Protein AF-A0A7S3RNL2-F1 (afdb_monomer_lite)

pLDDT: mean 78.18, std 12.18, range [40.25, 92.62]

Structure (mmCIF, N/CA/C/O backbone):
data_AF-A0A7S3RNL2-F1
#
_entry.id   AF-A0A7S3RNL2-F1
#
loop_
_at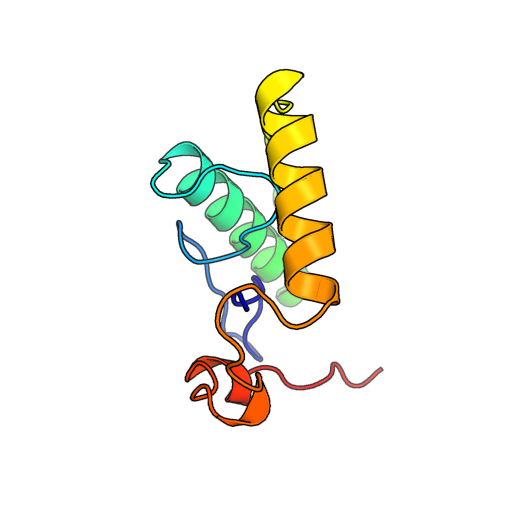om_site.group_PDB
_atom_site.id
_atom_site.type_symbol
_atom_site.label_atom_id
_atom_site.label_alt_id
_atom_site.label_comp_id
_atom_site.label_asym_id
_atom_site.label_entity_id
_atom_site.label_seq_id
_atom_site.pdbx_PDB_ins_code
_atom_site.Cartn_x
_atom_site.Cartn_y
_atom_site.Cartn_z
_atom_site.occupancy
_atom_site.B_iso_or_equiv
_atom_site.auth_seq_id
_atom_site.auth_comp_id
_atom_site.auth_asym_id
_atom_site.auth_atom_id
_atom_site.pdbx_PDB_model_num
ATOM 1 N N . LEU A 1 1 ? -0.859 -9.852 -10.516 1.00 63.25 1 LEU A N 1
ATOM 2 C CA . LEU A 1 1 ? -1.580 -8.726 -9.869 1.00 63.25 1 LEU A CA 1
ATOM 3 C C . LEU A 1 1 ? -0.961 -8.455 -8.497 1.00 63.25 1 LEU A C 1
ATOM 5 O O . LEU A 1 1 ? -0.118 -9.247 -8.089 1.00 63.25 1 LEU A O 1
ATOM 9 N N . SER A 1 2 ? -1.268 -7.340 -7.843 1.00 72.94 2 SER A N 1
ATOM 10 C CA . SER A 1 2 ? -0.882 -7.072 -6.442 1.00 72.94 2 SER A CA 1
ATOM 11 C C . SER A 1 2 ? -2.131 -7.134 -5.578 1.00 72.94 2 SER A C 1
ATOM 13 O O . SER A 1 2 ? -3.195 -6.791 -6.102 1.00 72.94 2 SER A O 1
ATOM 15 N N . PRO A 1 3 ? -2.042 -7.551 -4.307 1.00 80.12 3 PRO A N 1
ATOM 16 C CA . PRO A 1 3 ? -3.205 -7.523 -3.443 1.00 80.12 3 PRO A CA 1
ATOM 17 C C . PRO A 1 3 ? -3.643 -6.077 -3.187 1.00 80.12 3 PRO A C 1
ATOM 19 O O . PRO A 1 3 ? -2.783 -5.188 -3.121 1.00 80.12 3 PRO A O 1
ATOM 22 N N . PRO A 1 4 ? -4.955 -5.831 -3.046 1.00 84.94 4 PRO A N 1
ATOM 23 C CA . PRO A 1 4 ? -5.447 -4.597 -2.460 1.00 84.94 4 PRO A CA 1
ATOM 24 C C . PRO A 1 4 ? -5.114 -4.552 -0.964 1.00 84.94 4 PRO A C 1
ATOM 26 O O . PRO A 1 4 ? -4.723 -5.551 -0.360 1.00 84.94 4 PRO A O 1
ATOM 29 N N . VAL A 1 5 ? -5.326 -3.384 -0.362 1.00 89.12 5 VAL A N 1
ATOM 30 C CA . VAL A 1 5 ? -5.135 -3.157 1.078 1.00 89.12 5 VAL A CA 1
ATOM 31 C C . VAL A 1 5 ? -6.112 -3.979 1.930 1.00 89.12 5 VAL A C 1
ATOM 33 O O . VAL A 1 5 ? -5.739 -4.443 3.001 1.00 89.12 5 VAL A O 1
ATOM 36 N N . VAL A 1 6 ? -7.344 -4.200 1.460 1.00 90.00 6 VAL A N 1
ATOM 37 C CA . VAL A 1 6 ? -8.360 -5.010 2.156 1.00 90.00 6 VAL A CA 1
ATOM 38 C C . VAL A 1 6 ? -8.541 -6.326 1.412 1.00 90.00 6 VAL A C 1
ATOM 40 O O . VAL A 1 6 ? -8.990 -6.334 0.266 1.00 90.00 6 VAL A O 1
ATOM 43 N N . LEU A 1 7 ? -8.185 -7.438 2.055 1.00 87.69 7 LEU A N 1
ATOM 44 C CA . LEU A 1 7 ? -8.279 -8.777 1.466 1.00 87.69 7 LEU A CA 1
ATOM 45 C C . LEU A 1 7 ? -9.592 -9.479 1.805 1.00 87.69 7 LEU A C 1
ATOM 47 O O . LEU A 1 7 ? -9.952 -10.435 1.136 1.00 87.69 7 LEU A O 1
ATOM 51 N N . GLY A 1 8 ? -10.291 -9.034 2.842 1.00 85.31 8 GLY A N 1
ATOM 52 C CA . GLY A 1 8 ? -11.527 -9.632 3.323 1.00 85.31 8 GLY A CA 1
ATOM 53 C C . GLY A 1 8 ? -11.981 -8.949 4.606 1.00 85.31 8 GLY A C 1
ATOM 54 O O . GLY A 1 8 ? -11.317 -8.040 5.099 1.00 85.31 8 GLY A O 1
ATOM 55 N N . GLU A 1 9 ? -13.111 -9.389 5.148 1.00 87.81 9 GLU A N 1
ATOM 56 C CA . GLU A 1 9 ? -13.647 -8.847 6.397 1.00 87.81 9 GLU A CA 1
ATOM 57 C C . GLU A 1 9 ? -12.645 -9.044 7.543 1.00 87.81 9 GLU A C 1
ATOM 59 O O . GLU A 1 9 ? -12.237 -10.167 7.837 1.00 87.81 9 GLU A O 1
ATOM 64 N N . GLY A 1 10 ? -12.196 -7.937 8.139 1.00 89.00 10 GLY A N 1
ATOM 65 C CA . GLY A 1 10 ? -11.192 -7.950 9.204 1.00 89.00 10 GLY A CA 1
ATOM 66 C C . GLY A 1 10 ? -9.770 -8.325 8.761 1.00 89.00 10 GLY A C 1
ATOM 67 O O . GLY A 1 10 ? -8.901 -8.466 9.619 1.00 89.00 10 GLY A O 1
ATOM 68 N N . ILE A 1 11 ? -9.504 -8.480 7.456 1.00 91.44 11 ILE A N 1
ATOM 69 C CA . ILE A 1 11 ? -8.184 -8.855 6.928 1.00 91.44 11 ILE A CA 1
ATOM 70 C C . ILE A 1 11 ? -7.625 -7.725 6.066 1.00 91.44 11 ILE A C 1
ATOM 72 O O . ILE A 1 11 ? -8.074 -7.480 4.943 1.00 91.44 11 ILE A O 1
ATOM 76 N N . TYR A 1 12 ? -6.568 -7.103 6.577 1.00 91.69 12 TYR A N 1
ATOM 77 C CA . TYR A 1 12 ? -5.864 -5.991 5.948 1.00 91.69 12 TYR A CA 1
ATOM 78 C C . TYR A 1 12 ? -4.425 -6.395 5.647 1.00 91.69 12 TYR A C 1
ATOM 80 O O . TYR A 1 12 ? -3.818 -7.172 6.385 1.00 91.69 12 TYR A O 1
ATOM 88 N N . ALA A 1 13 ? -3.872 -5.862 4.567 1.00 91.12 13 ALA A N 1
ATOM 89 C CA . ALA A 1 13 ? -2.511 -6.128 4.146 1.00 91.12 13 ALA A CA 1
ATOM 90 C C . ALA A 1 13 ? -1.750 -4.822 3.912 1.00 91.12 13 ALA A C 1
ATOM 92 O O . ALA A 1 13 ? -2.279 -3.863 3.352 1.00 91.12 13 ALA A O 1
ATOM 93 N N . CYS A 1 14 ? -0.481 -4.812 4.310 1.00 91.94 14 CYS A N 1
ATOM 94 C CA . CYS A 1 14 ? 0.479 -3.752 4.021 1.00 91.94 14 CYS A CA 1
ATOM 95 C C . CYS A 1 14 ? 1.862 -4.348 3.709 1.00 91.94 14 CYS A C 1
ATOM 97 O O . CYS A 1 14 ? 2.076 -5.557 3.825 1.00 91.94 14 CYS A O 1
ATOM 99 N N . GLY A 1 15 ? 2.799 -3.502 3.288 1.00 88.81 15 GLY A N 1
ATOM 100 C CA . GLY A 1 15 ? 4.166 -3.880 2.944 1.00 88.81 15 GLY A CA 1
ATOM 101 C C . GLY A 1 15 ? 4.469 -3.762 1.452 1.00 88.81 15 GLY A C 1
ATOM 102 O O . GLY A 1 15 ? 3.626 -3.405 0.635 1.00 88.81 15 GLY A O 1
ATOM 103 N N . ASP A 1 16 ? 5.708 -4.088 1.089 1.00 84.38 16 ASP A N 1
ATOM 104 C CA . ASP A 1 16 ? 6.268 -3.819 -0.242 1.00 84.38 16 ASP A CA 1
ATOM 105 C C . ASP A 1 16 ? 5.520 -4.506 -1.403 1.00 84.38 16 ASP A C 1
ATOM 107 O O . ASP A 1 16 ? 5.458 -4.000 -2.527 1.00 84.38 16 ASP A O 1
ATOM 111 N N . TRP A 1 17 ? 4.895 -5.648 -1.121 1.00 81.12 17 TRP A N 1
ATOM 112 C CA . TRP A 1 17 ? 4.155 -6.439 -2.106 1.00 81.12 17 TRP A CA 1
ATOM 113 C C . TRP A 1 17 ? 2.690 -6.017 -2.266 1.00 81.12 17 TRP A C 1
ATOM 115 O O . TRP A 1 17 ? 2.024 -6.489 -3.192 1.00 81.12 17 TRP A O 1
ATOM 125 N N . ILE A 1 18 ? 2.201 -5.122 -1.404 1.00 84.75 18 ILE A N 1
ATOM 126 C CA . ILE A 1 18 ? 0.850 -4.560 -1.457 1.00 84.75 18 ILE A CA 1
ATOM 127 C C . ILE A 1 18 ? 0.880 -3.311 -2.327 1.00 84.75 18 ILE A C 1
ATOM 129 O O . ILE A 1 18 ? 1.815 -2.524 -2.227 1.00 84.75 18 ILE A O 1
ATOM 133 N N . ASP A 1 19 ? -0.104 -3.181 -3.220 1.00 70.12 19 ASP A N 1
ATOM 134 C CA . ASP A 1 19 ? -0.221 -2.081 -4.186 1.00 70.12 19 ASP A CA 1
ATOM 135 C C . ASP A 1 19 ? 1.067 -1.808 -5.006 1.00 70.12 19 ASP A C 1
ATOM 137 O O . ASP A 1 19 ? 1.993 -1.119 -4.592 1.00 70.12 19 ASP A O 1
ATOM 141 N N . ARG A 1 20 ? 1.166 -2.347 -6.232 1.00 64.00 20 ARG A N 1
ATOM 142 C CA . ARG A 1 20 ? 2.323 -2.055 -7.121 1.00 64.00 20 ARG A CA 1
ATOM 143 C C . ARG A 1 20 ? 2.173 -0.746 -7.899 1.00 64.00 20 ARG A C 1
ATOM 145 O O . ARG A 1 20 ? 3.003 -0.477 -8.768 1.00 64.00 20 ARG A O 1
ATOM 152 N N . THR A 1 21 ? 1.129 0.033 -7.640 1.00 62.66 21 THR A N 1
ATOM 153 C CA . THR A 1 21 ? 0.926 1.321 -8.294 1.00 62.66 21 THR A CA 1
ATOM 154 C C . THR A 1 21 ? 1.537 2.428 -7.429 1.00 62.66 21 THR A C 1
ATOM 156 O O . THR A 1 21 ? 1.484 2.383 -6.207 1.00 62.66 21 THR A O 1
ATOM 159 N N . GLY A 1 22 ? 2.234 3.380 -8.048 1.00 66.50 22 GLY A N 1
ATOM 160 C CA . GLY A 1 22 ? 2.858 4.500 -7.335 1.00 66.50 22 GLY A CA 1
ATOM 161 C C . GLY A 1 22 ? 4.306 4.248 -6.912 1.00 66.50 22 GLY A C 1
ATOM 162 O O . GLY A 1 22 ? 5.214 4.722 -7.585 1.00 66.50 22 GLY A O 1
ATOM 163 N N . HIS A 1 23 ? 4.545 3.531 -5.812 1.00 73.88 23 HIS A N 1
ATOM 164 C CA . HIS A 1 23 ? 5.876 3.494 -5.184 1.00 73.88 23 HIS A CA 1
ATOM 165 C C . HIS A 1 23 ? 6.775 2.362 -5.705 1.00 73.88 23 HIS A C 1
ATOM 167 O O . HIS A 1 23 ? 6.314 1.267 -6.052 1.00 73.88 23 HIS A O 1
ATOM 173 N N . ALA A 1 24 ? 8.086 2.623 -5.739 1.00 74.25 24 ALA A N 1
ATOM 174 C CA . ALA A 1 24 ? 9.092 1.639 -6.127 1.00 74.25 24 ALA A CA 1
ATOM 175 C C . ALA A 1 24 ? 9.046 0.404 -5.212 1.00 74.25 24 ALA A C 1
ATOM 177 O O . ALA A 1 24 ? 8.834 0.521 -4.007 1.00 74.25 24 ALA A O 1
ATOM 178 N N . SER A 1 25 ? 9.234 -0.782 -5.799 1.00 78.44 25 SER A N 1
ATOM 179 C CA . SER A 1 25 ? 9.406 -2.019 -5.024 1.00 78.44 25 SER A CA 1
ATOM 180 C C . SER A 1 25 ? 10.752 -2.008 -4.305 1.00 78.44 25 SER A C 1
ATOM 182 O O . SER A 1 25 ? 11.686 -1.347 -4.759 1.00 78.44 25 SER A O 1
ATOM 184 N N . TRP A 1 26 ? 10.848 -2.783 -3.232 1.00 79.69 26 TRP A N 1
ATOM 185 C CA . TRP A 1 26 ? 11.979 -2.839 -2.309 1.00 79.69 26 TRP A CA 1
ATOM 186 C C . TRP A 1 26 ? 12.256 -1.509 -1.605 1.00 79.69 26 TRP A C 1
ATOM 188 O O . TRP A 1 26 ? 13.410 -1.163 -1.356 1.00 79.69 26 TRP A O 1
ATOM 198 N N . SER A 1 27 ? 11.200 -0.757 -1.281 1.00 81.62 27 SER A N 1
ATOM 199 C CA . SER A 1 27 ? 11.330 0.551 -0.635 1.00 81.62 27 SER A CA 1
ATOM 200 C C . SER A 1 27 ? 10.728 0.571 0.768 1.00 81.62 27 SER A C 1
ATOM 202 O O . SER A 1 27 ? 9.587 0.160 0.992 1.00 81.62 27 SER A O 1
ATOM 204 N N . THR A 1 28 ? 11.477 1.129 1.723 1.00 85.25 28 THR A N 1
ATOM 205 C CA . THR A 1 28 ? 10.975 1.426 3.074 1.00 85.25 28 THR A CA 1
ATOM 206 C C . THR A 1 28 ? 9.826 2.431 3.032 1.00 85.25 28 THR A C 1
ATOM 208 O O . THR A 1 28 ? 8.854 2.286 3.770 1.00 85.25 28 THR A O 1
ATOM 211 N N . GLU A 1 29 ? 9.886 3.398 2.114 1.00 85.31 29 GLU A N 1
ATOM 212 C CA . GLU A 1 29 ? 8.820 4.370 1.857 1.00 85.31 29 GLU A CA 1
ATOM 213 C C . GLU A 1 29 ? 7.506 3.660 1.524 1.00 85.31 29 GLU A C 1
ATOM 215 O O . GLU A 1 29 ? 6.459 3.965 2.093 1.00 85.31 29 GLU A O 1
ATOM 220 N N . LYS A 1 30 ? 7.572 2.643 0.661 1.00 85.44 30 LYS A N 1
ATOM 221 C CA . LYS A 1 30 ? 6.396 1.883 0.249 1.00 85.44 30 LYS A CA 1
ATOM 222 C C . LYS A 1 30 ? 5.776 1.101 1.407 1.00 85.44 30 LYS A C 1
ATOM 224 O O . LYS A 1 30 ? 4.552 1.072 1.545 1.00 85.44 30 LYS A O 1
ATOM 229 N N . ALA A 1 31 ? 6.599 0.495 2.261 1.00 88.12 31 ALA A N 1
ATOM 230 C CA . ALA A 1 31 ? 6.115 -0.178 3.465 1.00 88.12 31 ALA A CA 1
ATOM 231 C C . ALA A 1 31 ? 5.381 0.797 4.407 1.00 88.12 31 ALA A C 1
ATOM 233 O O . ALA A 1 31 ? 4.323 0.461 4.937 1.00 88.12 31 ALA A O 1
ATOM 234 N N . VAL A 1 32 ? 5.886 2.028 4.557 1.00 88.19 32 VAL A N 1
ATOM 235 C CA . VAL A 1 32 ? 5.238 3.076 5.365 1.00 88.19 32 VAL A CA 1
ATOM 236 C C . VAL A 1 32 ? 3.916 3.530 4.743 1.00 88.19 32 VAL A C 1
ATOM 238 O O . VAL A 1 32 ? 2.906 3.611 5.442 1.00 88.19 32 VAL A O 1
ATOM 241 N N . VAL A 1 33 ? 3.896 3.803 3.436 1.00 87.31 33 VAL A N 1
ATOM 242 C CA . VAL A 1 33 ? 2.690 4.247 2.719 1.00 87.31 33 VAL A CA 1
ATOM 243 C C . VAL A 1 33 ? 1.580 3.203 2.800 1.00 87.31 33 VAL A C 1
ATOM 245 O O . VAL A 1 33 ? 0.458 3.520 3.189 1.00 87.31 33 VAL A O 1
ATOM 248 N N . THR A 1 34 ? 1.895 1.946 2.500 1.00 89.62 34 THR A N 1
ATOM 249 C CA . THR A 1 34 ? 0.907 0.858 2.5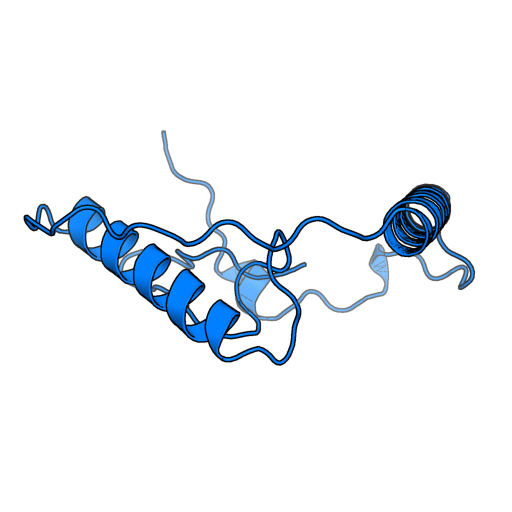51 1.00 89.62 34 THR A CA 1
ATOM 250 C C . THR A 1 34 ? 0.441 0.568 3.979 1.00 89.62 34 THR A C 1
ATOM 252 O O . THR A 1 34 ? -0.723 0.235 4.189 1.00 89.62 34 THR A O 1
ATOM 255 N N . GLY A 1 35 ? 1.304 0.758 4.985 1.00 90.75 35 GLY A N 1
ATOM 256 C CA . GLY A 1 35 ? 0.919 0.700 6.398 1.00 90.75 35 GLY A CA 1
ATOM 257 C C . GLY A 1 35 ? -0.088 1.789 6.776 1.00 90.75 35 GLY A C 1
ATOM 258 O O . GLY A 1 35 ? -1.106 1.498 7.400 1.00 90.75 35 GLY A O 1
ATOM 259 N N . LYS A 1 36 ? 0.148 3.029 6.331 1.00 89.94 36 LYS A N 1
ATOM 260 C CA . LYS A 1 36 ? -0.785 4.154 6.502 1.00 89.94 36 LYS A CA 1
ATOM 261 C C . LYS A 1 36 ? -2.136 3.887 5.834 1.00 89.94 36 LYS A C 1
ATOM 263 O O . LYS A 1 36 ? -3.172 4.089 6.459 1.00 89.94 36 LYS A O 1
ATOM 268 N N . GLN A 1 37 ? -2.131 3.377 4.603 1.00 89.25 37 GLN A N 1
ATOM 269 C CA . GLN A 1 37 ? -3.355 3.008 3.884 1.00 89.25 37 GLN A CA 1
ATOM 270 C C . GLN A 1 37 ? -4.148 1.912 4.617 1.00 89.25 37 GLN A C 1
ATOM 272 O O . GLN A 1 37 ? -5.368 2.019 4.738 1.00 89.25 37 GLN A O 1
ATOM 277 N N . ALA A 1 38 ? -3.470 0.883 5.141 1.00 91.50 38 ALA A N 1
ATOM 278 C CA . ALA A 1 38 ? -4.106 -0.170 5.934 1.00 91.50 38 ALA A CA 1
ATOM 279 C C . ALA A 1 38 ? -4.700 0.372 7.242 1.00 91.50 38 ALA A C 1
ATOM 281 O O . ALA A 1 38 ? -5.835 0.041 7.573 1.00 91.50 38 ALA A O 1
ATOM 282 N N . ALA A 1 39 ? -3.984 1.255 7.944 1.00 91.25 39 ALA A N 1
ATOM 283 C CA . ALA A 1 39 ? -4.492 1.907 9.150 1.00 91.25 39 ALA A CA 1
ATOM 284 C C . ALA A 1 39 ? -5.754 2.739 8.869 1.00 91.25 39 ALA A C 1
ATOM 286 O O . ALA A 1 39 ? -6.722 2.658 9.620 1.00 91.25 39 ALA A O 1
ATOM 287 N N . THR A 1 40 ? -5.788 3.481 7.757 1.00 90.00 40 THR A N 1
ATOM 288 C CA . THR A 1 40 ? -6.988 4.213 7.325 1.00 90.00 40 THR A CA 1
ATOM 289 C C . THR A 1 40 ? -8.149 3.273 7.001 1.00 90.00 40 THR A C 1
ATOM 291 O O . THR A 1 40 ? -9.282 3.563 7.378 1.00 90.00 40 THR A O 1
ATOM 294 N N . ALA A 1 41 ? -7.894 2.143 6.335 1.00 90.25 41 ALA A N 1
ATOM 295 C CA . ALA A 1 41 ? -8.934 1.154 6.056 1.00 90.25 41 ALA A CA 1
ATOM 296 C C . ALA A 1 41 ? -9.524 0.566 7.350 1.00 90.25 41 ALA A C 1
ATOM 298 O O . ALA A 1 41 ? -10.742 0.524 7.489 1.00 90.25 41 ALA A O 1
ATOM 299 N N . ILE A 1 42 ? -8.673 0.209 8.318 1.00 92.62 42 ILE A N 1
ATOM 300 C CA . ILE A 1 42 ? -9.094 -0.259 9.647 1.00 92.62 42 ILE A CA 1
ATOM 301 C C . ILE A 1 42 ? -9.926 0.816 10.353 1.00 92.62 42 ILE A C 1
ATOM 303 O O . ILE A 1 42 ? -11.007 0.528 10.855 1.00 92.62 42 ILE A O 1
ATOM 307 N N . ALA A 1 43 ? -9.454 2.063 10.382 1.00 91.31 43 ALA A N 1
ATOM 308 C CA . ALA A 1 43 ? -10.173 3.141 11.052 1.00 91.31 43 ALA A CA 1
ATOM 309 C C . ALA A 1 43 ? -11.583 3.337 10.476 1.00 91.31 43 ALA A C 1
ATOM 311 O O . ALA A 1 43 ? -12.543 3.449 11.234 1.00 91.31 43 ALA A O 1
ATOM 312 N N . ASN A 1 44 ? -11.719 3.289 9.149 1.00 90.00 44 ASN A N 1
ATOM 313 C CA . ASN A 1 44 ? -13.013 3.405 8.480 1.00 90.00 44 ASN A CA 1
ATOM 314 C C . ASN A 1 44 ? -13.946 2.228 8.791 1.00 90.00 44 ASN A C 1
ATOM 316 O O . ASN A 1 44 ? -15.114 2.450 9.102 1.00 90.00 44 ASN A O 1
ATOM 320 N N . ASP A 1 45 ? -13.444 0.994 8.728 1.00 92.56 45 ASP A N 1
ATOM 321 C CA . ASP A 1 45 ? -14.263 -0.206 8.932 1.00 92.56 45 ASP A CA 1
ATOM 322 C C . ASP A 1 45 ? -14.721 -0.355 10.398 1.00 92.56 45 ASP A C 1
ATOM 324 O O . ASP A 1 45 ? -15.787 -0.913 10.657 1.00 92.56 45 ASP A O 1
ATOM 328 N N . PHE A 1 46 ? -13.957 0.180 11.358 1.00 91.88 46 PHE A N 1
ATOM 329 C CA . PHE A 1 46 ? -14.266 0.118 12.794 1.00 91.88 46 PHE A CA 1
ATOM 330 C C . PHE A 1 46 ? -14.786 1.436 13.397 1.00 91.88 46 PHE A C 1
ATOM 332 O O . PHE A 1 46 ? -15.012 1.500 14.605 1.00 91.88 46 PHE A O 1
ATOM 339 N N . GLY A 1 47 ? -14.985 2.485 12.592 1.00 92.12 47 GLY A N 1
ATOM 340 C CA . GLY A 1 47 ? -15.477 3.786 13.066 1.00 92.12 47 GLY A CA 1
ATOM 341 C C . GLY A 1 47 ? -14.531 4.492 14.047 1.00 92.12 47 GLY A C 1
ATOM 342 O O . GLY A 1 47 ? -14.988 5.144 14.983 1.00 92.12 47 GLY A O 1
ATOM 343 N N . LEU A 1 48 ? -13.219 4.330 13.866 1.00 90.00 48 LEU A N 1
ATOM 344 C CA . LEU A 1 48 ? -12.194 4.940 14.712 1.00 90.00 48 LEU A CA 1
ATOM 345 C C . LEU A 1 48 ? -11.824 6.331 14.190 1.00 90.00 48 LEU A C 1
ATOM 347 O O . LEU A 1 48 ? -11.647 6.531 12.989 1.00 90.00 48 LEU A O 1
ATOM 351 N N . GLU A 1 49 ? -11.615 7.278 15.100 1.00 85.62 49 GLU A N 1
ATOM 352 C CA . GLU A 1 49 ? -11.044 8.575 14.747 1.00 85.62 49 GLU A CA 1
ATOM 353 C C . GLU A 1 49 ? -9.521 8.466 14.641 1.00 85.62 49 GLU A C 1
ATOM 355 O O . GLU A 1 49 ? -8.829 8.137 15.606 1.00 85.62 49 GLU A O 1
ATOM 360 N N . MET A 1 50 ? -8.984 8.754 13.456 1.00 77.62 50 MET A N 1
ATOM 361 C CA . MET A 1 50 ? -7.546 8.803 13.213 1.00 77.62 50 MET A CA 1
ATOM 362 C C . MET A 1 50 ? -7.214 10.059 12.399 1.00 77.62 50 MET A C 1
ATOM 364 O O . MET A 1 50 ? -7.952 10.383 11.464 1.00 77.62 50 MET A O 1
ATOM 368 N N . PRO A 1 51 ? -6.106 10.764 12.697 1.00 73.00 51 PRO A N 1
ATOM 369 C CA . PRO A 1 51 ? -5.605 11.808 11.814 1.00 73.00 51 PRO A CA 1
ATOM 370 C C . PRO A 1 51 ? -5.446 11.256 10.397 1.00 73.00 51 PRO A C 1
ATOM 372 O O . PRO A 1 51 ? -4.960 10.134 10.224 1.00 73.00 51 PRO A O 1
ATOM 375 N N . ALA A 1 52 ? -5.850 12.033 9.387 1.00 66.25 52 ALA A N 1
ATOM 376 C CA . ALA A 1 52 ? -5.684 11.637 7.996 1.00 66.25 52 ALA A CA 1
ATOM 377 C C . ALA A 1 52 ? -4.216 11.263 7.760 1.00 66.25 52 ALA A C 1
ATOM 379 O O . ALA A 1 52 ? -3.313 12.080 7.953 1.00 66.25 52 ALA A O 1
ATOM 380 N N . ALA A 1 53 ? -3.973 10.005 7.396 1.00 67.12 53 ALA A N 1
ATOM 381 C CA . ALA A 1 53 ? -2.627 9.537 7.152 1.00 67.12 53 ALA A CA 1
ATOM 382 C C . ALA A 1 53 ? -2.156 10.149 5.832 1.00 67.12 53 ALA A C 1
ATOM 384 O O . ALA A 1 53 ? -2.457 9.634 4.760 1.00 67.12 53 ALA A O 1
ATOM 385 N N . GLU A 1 54 ? -1.450 11.277 5.907 1.00 74.19 54 GLU A N 1
ATOM 386 C CA . GLU A 1 54 ? -0.878 11.916 4.728 1.00 74.19 54 GLU A CA 1
ATOM 387 C C . GLU A 1 54 ? 0.077 10.922 4.054 1.00 74.19 54 GLU A C 1
ATOM 389 O O . GLU A 1 54 ? 1.101 10.514 4.625 1.00 74.19 54 GLU A O 1
ATOM 394 N N . VAL A 1 55 ? -0.320 10.454 2.873 1.00 71.94 55 VAL A N 1
ATOM 395 C CA . VAL A 1 55 ? 0.474 9.567 2.029 1.00 71.94 55 VAL A CA 1
ATOM 396 C C . VAL A 1 55 ? 1.350 10.452 1.160 1.00 71.94 55 VAL A C 1
ATOM 398 O O . VAL A 1 55 ? 0.847 11.252 0.374 1.00 71.94 55 VAL A O 1
ATOM 401 N N . ILE A 1 56 ? 2.664 10.303 1.313 1.00 75.31 56 ILE A N 1
ATOM 402 C CA . ILE A 1 56 ? 3.634 11.000 0.470 1.00 75.31 56 ILE A CA 1
ATOM 403 C C . ILE A 1 56 ? 3.406 10.526 -0.971 1.00 75.31 56 ILE A C 1
ATOM 405 O O . ILE A 1 56 ? 3.332 9.315 -1.187 1.00 75.31 56 ILE A O 1
ATOM 409 N N . PRO A 1 57 ? 3.266 11.430 -1.953 1.00 77.81 57 PRO A N 1
ATOM 410 C CA . PRO A 1 57 ? 3.090 11.025 -3.337 1.00 77.81 57 PRO A CA 1
ATOM 411 C C . PRO A 1 57 ? 4.355 10.337 -3.850 1.00 77.81 57 PRO A C 1
ATOM 413 O O . PRO A 1 57 ? 5.473 10.757 -3.553 1.00 77.81 57 PRO A O 1
ATOM 416 N N . ALA A 1 58 ? 4.174 9.297 -4.661 1.00 78.00 58 ALA A N 1
ATOM 417 C CA . ALA A 1 58 ? 5.291 8.645 -5.321 1.00 78.00 58 ALA A CA 1
ATOM 418 C C . ALA A 1 58 ? 6.082 9.636 -6.186 1.00 78.00 58 ALA A C 1
ATOM 420 O O . ALA A 1 58 ? 5.504 10.489 -6.867 1.00 78.00 58 ALA A O 1
ATOM 421 N N . ALA A 1 59 ? 7.407 9.487 -6.193 1.00 81.00 59 ALA A N 1
ATOM 422 C CA . ALA A 1 59 ? 8.272 10.277 -7.056 1.00 81.00 59 ALA A CA 1
ATOM 423 C C . ALA A 1 59 ? 7.880 10.102 -8.532 1.00 81.00 59 ALA A C 1
ATOM 425 O O . ALA A 1 59 ? 7.636 8.988 -9.003 1.00 81.00 59 ALA A O 1
ATOM 426 N N . SER A 1 60 ? 7.837 11.210 -9.272 1.00 81.31 60 SER A N 1
ATOM 427 C CA . SER A 1 60 ? 7.559 11.182 -10.706 1.00 81.31 60 SER A CA 1
ATOM 428 C C . SER A 1 60 ? 8.650 10.417 -11.456 1.00 81.31 60 SER A C 1
ATOM 430 O O . SER A 1 60 ? 9.839 10.600 -11.183 1.00 81.31 60 SER A O 1
ATOM 432 N N . ASP A 1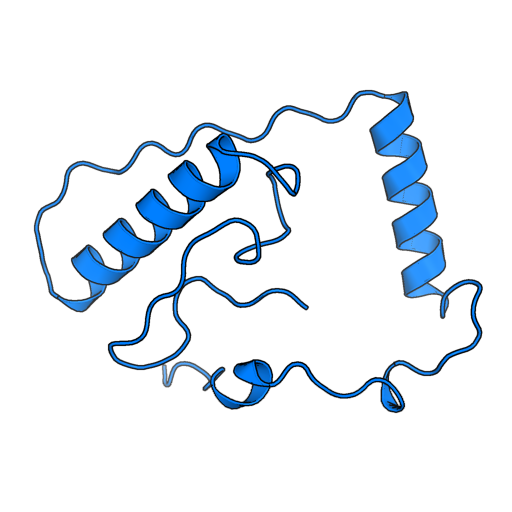 61 ? 8.255 9.619 -12.449 1.00 81.62 61 ASP A N 1
ATOM 433 C CA . ASP A 1 61 ? 9.210 8.993 -13.363 1.00 81.62 61 ASP A CA 1
ATOM 434 C C . ASP A 1 61 ? 10.064 10.061 -14.065 1.00 81.62 61 ASP A C 1
ATOM 436 O O . ASP A 1 61 ? 9.567 11.106 -14.491 1.00 81.62 61 ASP A O 1
ATOM 440 N N . SER A 1 62 ? 11.350 9.765 -14.264 1.00 86.12 62 SER A N 1
ATOM 441 C CA . SER A 1 62 ? 12.161 10.534 -15.208 1.00 86.12 62 SER A CA 1
ATOM 442 C C . SER A 1 62 ? 11.612 10.363 -16.628 1.00 86.12 62 SER A C 1
ATOM 444 O O . SER A 1 62 ? 10.992 9.346 -16.947 1.00 86.12 62 SER A O 1
ATOM 446 N N . GLN A 1 63 ? 11.877 11.323 -17.518 1.00 89.44 63 GLN A N 1
ATOM 447 C CA . GLN A 1 63 ? 11.400 11.259 -18.906 1.00 89.44 63 GLN A CA 1
ATOM 448 C C . GLN A 1 63 ? 11.791 9.939 -19.598 1.00 89.44 63 GLN A C 1
ATOM 450 O O . GLN A 1 63 ? 10.966 9.320 -20.269 1.00 89.44 63 GLN A O 1
ATOM 455 N N . ALA A 1 64 ? 13.023 9.467 -19.381 1.00 90.31 64 ALA A N 1
ATOM 456 C CA . ALA A 1 64 ? 13.497 8.197 -19.927 1.00 90.31 64 ALA A CA 1
ATOM 457 C C . ALA A 1 64 ? 12.714 6.991 -19.373 1.00 90.31 64 ALA A C 1
ATOM 459 O O . ALA A 1 64 ? 12.290 6.120 -20.136 1.00 90.31 64 ALA A O 1
ATOM 460 N N . LEU A 1 65 ? 12.474 6.949 -18.058 1.00 85.50 65 LEU A N 1
ATOM 461 C CA . LEU A 1 65 ? 11.714 5.866 -17.425 1.00 85.50 65 LEU A CA 1
ATOM 462 C C . LEU A 1 65 ? 10.247 5.865 -17.861 1.00 85.50 65 LEU A C 1
ATOM 464 O O . LEU A 1 65 ? 9.695 4.796 -18.127 1.00 85.50 65 LEU A O 1
ATOM 468 N N . ALA A 1 66 ? 9.634 7.039 -18.006 1.00 87.44 66 ALA A N 1
ATOM 469 C CA . ALA A 1 66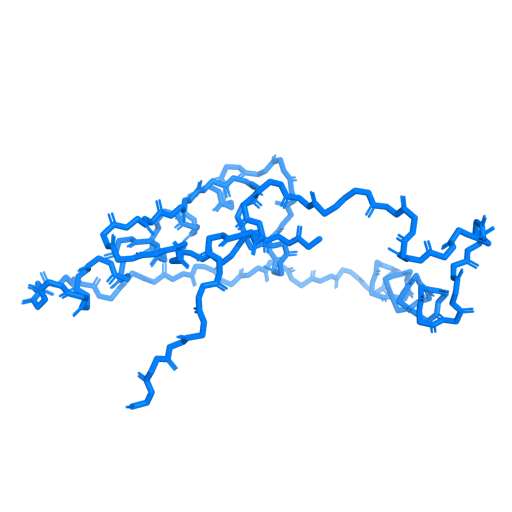 ? 8.257 7.170 -18.466 1.00 87.44 66 ALA A CA 1
ATOM 470 C C . ALA A 1 66 ? 8.066 6.565 -19.870 1.00 87.44 66 ALA A C 1
ATOM 472 O O . ALA A 1 66 ? 7.127 5.794 -20.094 1.00 87.44 66 ALA A O 1
ATOM 473 N N . VAL A 1 67 ? 8.996 6.842 -20.796 1.00 91.19 67 VAL A N 1
ATOM 474 C CA . VAL A 1 67 ? 8.992 6.267 -22.154 1.00 91.19 67 VAL A CA 1
ATOM 475 C C . VAL A 1 67 ? 9.125 4.745 -22.104 1.00 91.19 67 VAL A C 1
ATOM 477 O O . VAL A 1 67 ? 8.308 4.036 -22.694 1.00 91.19 67 VAL A O 1
ATOM 480 N N . LEU A 1 68 ? 10.095 4.222 -21.350 1.00 89.12 68 LEU A N 1
ATOM 481 C CA . LEU A 1 68 ? 10.304 2.776 -21.227 1.00 89.12 68 LEU A CA 1
ATOM 482 C C . LEU A 1 68 ? 9.091 2.065 -20.608 1.00 89.12 68 LEU A C 1
ATOM 484 O O . LEU A 1 68 ? 8.680 1.008 -21.092 1.00 89.12 68 LEU A O 1
ATOM 488 N N . ARG A 1 69 ? 8.460 2.647 -19.578 1.00 84.56 69 ARG A N 1
ATOM 489 C CA . ARG A 1 69 ? 7.233 2.090 -18.984 1.00 84.56 69 ARG A CA 1
ATOM 490 C C . ARG A 1 69 ? 6.047 2.132 -19.941 1.00 84.56 69 ARG A C 1
ATOM 492 O O . ARG A 1 69 ? 5.197 1.243 -19.865 1.00 84.56 69 ARG A O 1
ATOM 499 N N . SER A 1 70 ? 5.957 3.158 -20.787 1.00 87.00 70 SER A N 1
ATOM 500 C CA . SER A 1 70 ? 4.931 3.255 -21.830 1.00 87.00 70 SER A CA 1
ATOM 501 C C . SER A 1 70 ? 5.086 2.116 -22.838 1.00 87.00 70 SER A C 1
ATOM 503 O O . SER A 1 70 ? 4.169 1.314 -23.000 1.00 87.00 70 SER A O 1
ATOM 505 N N . LEU A 1 71 ? 6.292 1.936 -23.387 1.00 87.56 71 LEU A N 1
ATOM 506 C CA . LEU A 1 71 ? 6.605 0.835 -24.304 1.00 87.56 71 LEU A CA 1
ATOM 507 C C . LEU A 1 71 ? 6.327 -0.537 -23.676 1.00 87.56 71 LEU A C 1
ATOM 509 O O . LEU A 1 71 ? 5.668 -1.379 -24.283 1.00 87.56 71 LEU A O 1
ATOM 513 N N . ALA A 1 72 ? 6.761 -0.752 -22.432 1.00 84.06 72 ALA A N 1
ATOM 514 C CA . ALA A 1 72 ? 6.519 -2.004 -21.720 1.00 84.06 72 ALA A CA 1
ATOM 515 C C . ALA A 1 72 ? 5.022 -2.283 -21.486 1.00 84.06 72 ALA A C 1
ATOM 517 O O . ALA A 1 72 ? 4.613 -3.442 -21.475 1.00 84.06 72 ALA A O 1
ATOM 518 N N . ARG A 1 73 ? 4.191 -1.248 -21.277 1.00 82.38 73 ARG A N 1
ATOM 519 C CA . ARG A 1 73 ? 2.725 -1.391 -21.194 1.00 82.38 73 ARG A CA 1
ATOM 520 C C . ARG A 1 73 ? 2.145 -1.820 -22.535 1.00 82.38 73 ARG A C 1
ATOM 522 O O . ARG A 1 73 ? 1.498 -2.860 -22.578 1.00 82.38 73 ARG A O 1
ATOM 529 N N . SER A 1 74 ? 2.487 -1.109 -23.605 1.00 85.19 74 SER A N 1
ATOM 530 C CA . SER A 1 74 ? 2.027 -1.419 -24.961 1.00 85.19 74 SER A CA 1
ATOM 531 C C . SER A 1 74 ? 2.411 -2.833 -25.408 1.00 85.19 74 SER A C 1
ATOM 533 O O . SER A 1 74 ? 1.651 -3.486 -26.114 1.00 85.19 74 SER A O 1
ATOM 535 N N . LEU A 1 75 ? 3.583 -3.328 -24.992 1.00 83.56 75 LEU A N 1
ATOM 536 C CA . LEU A 1 75 ? 4.011 -4.703 -25.267 1.00 83.56 75 LEU A CA 1
ATOM 537 C C . LEU A 1 75 ? 3.200 -5.739 -24.479 1.00 83.56 75 LEU A C 1
ATOM 539 O O . LEU A 1 75 ? 2.835 -6.768 -25.039 1.00 83.56 75 LEU A O 1
ATOM 543 N N . ARG A 1 76 ? 2.891 -5.482 -23.201 1.00 74.88 76 ARG A N 1
ATOM 544 C CA . ARG A 1 76 ? 2.054 -6.381 -22.384 1.00 74.88 76 ARG A CA 1
ATOM 545 C C . ARG A 1 76 ? 0.624 -6.469 -22.909 1.00 74.88 76 ARG A C 1
ATOM 547 O O . ARG A 1 76 ? 0.093 -7.564 -23.008 1.00 74.88 76 ARG A O 1
ATOM 554 N N . GLU A 1 77 ? 0.036 -5.340 -23.297 1.00 78.00 77 GLU A N 1
ATOM 555 C CA . GLU A 1 77 ? -1.327 -5.284 -23.848 1.00 78.00 77 GLU A CA 1
ATOM 556 C C . GLU A 1 77 ? -1.469 -6.059 -25.166 1.00 78.00 77 GLU A C 1
ATOM 558 O O . GLU A 1 77 ? -2.549 -6.547 -25.481 1.00 78.00 77 GLU A O 1
ATOM 563 N N . LYS A 1 78 ? -0.375 -6.214 -25.919 1.00 79.06 78 LYS A N 1
ATOM 564 C CA . LYS A 1 78 ? -0.342 -6.953 -27.189 1.00 79.06 78 LYS A CA 1
ATOM 565 C C . LYS A 1 78 ? 0.050 -8.433 -27.048 1.00 79.06 78 LYS A C 1
ATOM 567 O O . LYS A 1 78 ? 0.365 -9.056 -28.056 1.00 79.06 78 LYS A O 1
ATOM 572 N N . GLY A 1 79 ? 0.035 -8.998 -25.836 1.00 65.81 79 GLY A N 1
ATOM 573 C CA . GLY A 1 79 ? 0.354 -10.416 -25.590 1.00 65.81 79 GLY A CA 1
ATOM 574 C C . GLY A 1 79 ? 1.808 -10.697 -25.183 1.00 65.81 79 GLY A C 1
ATOM 575 O O . GLY A 1 79 ? 2.236 -11.849 -25.150 1.00 65.81 79 GLY A O 1
ATOM 576 N N . GLY A 1 80 ? 2.574 -9.657 -24.837 1.00 63.22 80 GLY A N 1
ATOM 577 C CA . GLY A 1 80 ? 3.944 -9.779 -24.337 1.00 63.22 80 GLY A CA 1
ATOM 578 C C . GLY A 1 80 ? 4.969 -10.214 -25.393 1.00 63.22 80 GLY A C 1
ATOM 579 O O . GLY A 1 80 ? 4.650 -10.526 -26.533 1.00 63.22 80 GLY A O 1
ATOM 580 N N . LEU A 1 81 ? 6.247 -10.236 -25.001 1.00 56.53 81 LEU A N 1
ATOM 581 C CA . LEU A 1 81 ? 7.343 -10.793 -25.816 1.00 56.53 81 LEU A CA 1
ATOM 582 C C . LEU A 1 81 ? 7.492 -12.315 -25.644 1.00 56.53 81 LEU A C 1
ATOM 584 O O . LEU A 1 81 ? 8.340 -12.928 -26.283 1.00 56.53 81 LEU A O 1
ATOM 588 N N . THR A 1 82 ? 6.717 -12.917 -24.740 1.00 60.41 82 THR A N 1
ATOM 589 C CA . THR A 1 82 ? 6.916 -14.293 -24.272 1.00 60.41 82 THR A CA 1
ATOM 590 C C . THR A 1 82 ? 5.915 -15.287 -24.854 1.00 60.41 82 THR A C 1
ATOM 592 O O . THR A 1 82 ? 6.115 -16.482 -24.671 1.00 60.41 82 THR A O 1
ATOM 595 N N . GLY A 1 83 ? 4.851 -14.833 -25.534 1.00 54.50 83 GLY A N 1
ATOM 596 C CA . GLY A 1 83 ? 3.825 -15.716 -26.112 1.00 54.50 83 GLY A CA 1
ATOM 597 C C . GLY A 1 83 ? 3.111 -16.607 -25.086 1.00 54.50 83 GLY A C 1
ATOM 598 O O . GLY A 1 83 ? 2.516 -17.613 -25.457 1.00 54.50 83 GLY A O 1
ATOM 599 N N . VAL A 1 84 ? 3.209 -16.276 -23.795 1.00 57.25 84 VAL A N 1
ATOM 600 C CA . VAL A 1 84 ? 2.564 -17.027 -22.716 1.00 57.25 84 VAL A CA 1
ATOM 601 C C . VAL A 1 84 ? 1.177 -16.438 -22.528 1.00 57.25 84 VAL A C 1
ATOM 603 O O . VAL A 1 84 ? 1.056 -15.301 -22.076 1.00 57.25 84 VAL A O 1
ATOM 606 N N . ASP A 1 85 ? 0.147 -17.209 -22.871 1.00 57.09 85 ASP A N 1
ATOM 607 C CA . ASP A 1 85 ? -1.233 -16.876 -22.532 1.00 57.09 85 ASP A CA 1
ATOM 608 C C . ASP A 1 85 ? -1.357 -16.67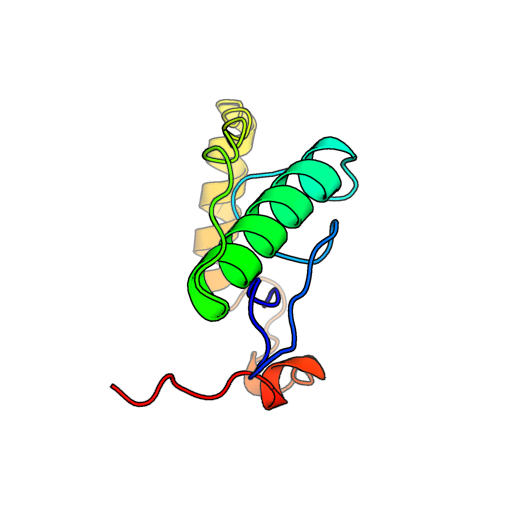9 -21.015 1.00 57.09 85 ASP A C 1
ATOM 610 O O . ASP A 1 85 ? -1.021 -17.568 -20.228 1.00 57.09 85 ASP A O 1
ATOM 614 N N . ASP A 1 86 ? -1.900 -15.535 -20.593 1.00 56.25 86 ASP A N 1
ATOM 615 C CA . ASP A 1 86 ? -2.145 -15.205 -19.180 1.00 56.25 86 ASP A CA 1
ATOM 616 C C . ASP A 1 86 ? -2.999 -16.269 -18.453 1.00 56.25 86 ASP A C 1
ATOM 618 O O . ASP A 1 86 ? -2.978 -16.356 -17.224 1.00 56.25 86 ASP A O 1
ATOM 622 N N . GLY A 1 87 ? -3.721 -17.116 -19.198 1.00 58.09 87 GLY A N 1
ATOM 623 C CA . GLY A 1 87 ? -4.492 -18.247 -18.676 1.00 58.09 87 GLY A CA 1
ATOM 624 C C . GLY A 1 87 ? -3.658 -19.420 -18.142 1.00 58.09 87 GLY A C 1
ATOM 625 O O . GLY A 1 87 ? -4.185 -20.217 -17.368 1.00 58.09 87 GLY A O 1
ATOM 626 N N . LEU A 1 88 ? -2.375 -19.526 -18.510 1.00 59.81 88 LEU A N 1
ATOM 627 C CA . LEU A 1 88 ? -1.460 -20.575 -18.033 1.00 59.81 88 LEU A CA 1
ATOM 628 C C . LEU A 1 88 ? -0.720 -20.196 -16.745 1.00 59.81 88 LEU A C 1
ATOM 630 O O . LEU A 1 88 ? -0.133 -21.061 -16.093 1.00 59.81 88 LEU A O 1
ATOM 634 N N . LEU A 1 89 ? -0.729 -18.917 -16.361 1.00 64.38 89 LEU A N 1
ATOM 635 C CA . LEU A 1 89 ? -0.058 -18.476 -15.146 1.00 64.38 89 LEU A CA 1
ATOM 636 C C . LEU A 1 89 ? -0.912 -18.825 -13.918 1.00 64.38 89 LEU A C 1
ATOM 638 O O . LEU A 1 89 ? -2.086 -18.444 -13.853 1.00 64.38 89 LEU A O 1
ATOM 642 N N . PRO A 1 90 ? -0.349 -19.516 -12.907 1.00 64.06 90 PRO A N 1
ATOM 643 C CA . PRO A 1 90 ? -1.081 -19.801 -11.685 1.00 64.06 90 PRO A CA 1
ATOM 644 C C . PRO A 1 90 ? -1.537 -18.489 -11.042 1.00 64.06 90 PRO A C 1
ATOM 646 O O . PRO A 1 90 ? -0.758 -17.547 -10.863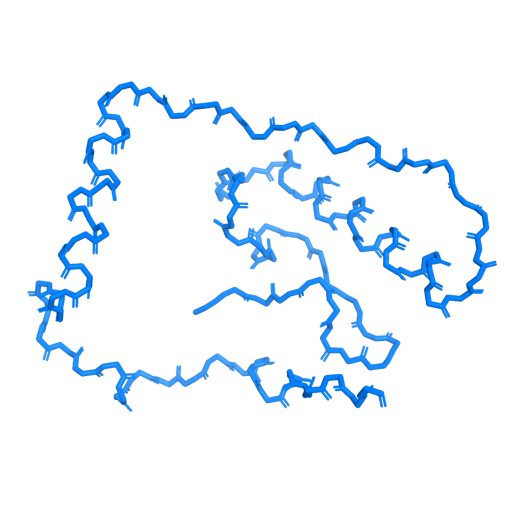 1.00 64.06 90 PRO A O 1
ATOM 649 N N . ARG A 1 91 ? -2.827 -18.420 -10.694 1.00 67.31 91 ARG A N 1
ATOM 650 C CA . ARG A 1 91 ? -3.371 -17.268 -9.972 1.00 67.31 91 ARG A CA 1
ATOM 651 C C . ARG A 1 91 ? -2.651 -17.138 -8.637 1.00 67.31 91 ARG A C 1
ATOM 653 O O . ARG A 1 91 ? -2.376 -18.129 -7.964 1.00 67.31 91 ARG A O 1
ATOM 660 N N . ALA A 1 92 ? -2.372 -15.900 -8.240 1.00 74.06 92 ALA A N 1
ATOM 661 C CA . ALA A 1 92 ? -1.771 -15.659 -6.941 1.00 74.06 92 ALA A CA 1
ATOM 662 C C . ALA A 1 92 ? -2.705 -16.188 -5.827 1.00 74.06 92 ALA A C 1
ATOM 664 O O . ALA A 1 92 ? -3.916 -15.976 -5.930 1.00 74.06 92 ALA A O 1
ATOM 665 N N . PRO A 1 93 ? -2.191 -16.838 -4.764 1.00 74.19 93 PRO A N 1
ATOM 666 C CA . PRO A 1 93 ? -3.022 -17.510 -3.754 1.00 74.19 93 PRO A CA 1
ATOM 667 C C . PRO A 1 93 ? -4.094 -16.610 -3.117 1.00 74.19 93 PRO A C 1
ATOM 669 O O . PRO A 1 93 ? -5.227 -17.029 -2.883 1.00 74.19 93 PRO A O 1
ATOM 672 N N . TRP A 1 94 ? -3.758 -15.335 -2.914 1.00 68.31 94 TRP A N 1
ATOM 673 C CA . TRP A 1 94 ? -4.634 -14.318 -2.328 1.00 68.31 94 TRP A CA 1
ATOM 674 C C . TRP A 1 94 ? -5.738 -13.826 -3.274 1.00 68.31 94 TRP A C 1
ATOM 676 O O . TRP A 1 94 ? -6.662 -13.158 -2.824 1.00 68.31 94 TRP A O 1
ATOM 686 N N . ALA A 1 95 ? -5.700 -14.163 -4.569 1.00 75.19 95 ALA A N 1
ATOM 687 C CA . ALA A 1 95 ? -6.755 -13.785 -5.513 1.00 75.19 95 ALA A CA 1
ATOM 688 C C . ALA A 1 95 ? -8.119 -14.391 -5.137 1.00 75.19 95 ALA A C 1
ATOM 690 O O . ALA A 1 95 ? -9.153 -13.833 -5.485 1.00 75.19 95 ALA A O 1
ATOM 691 N N . SER A 1 96 ? -8.118 -15.510 -4.406 1.00 74.62 96 SER A N 1
ATOM 692 C CA . SER A 1 96 ? -9.322 -16.150 -3.865 1.00 74.62 96 SER A CA 1
ATOM 693 C C . SER A 1 96 ? -9.986 -15.358 -2.730 1.00 74.62 96 SER A C 1
ATOM 695 O O . SER A 1 96 ? -11.176 -15.534 -2.478 1.00 74.62 96 SER A O 1
ATOM 697 N N . LEU A 1 97 ? -9.236 -14.476 -2.061 1.00 69.25 97 LEU A N 1
ATOM 698 C CA . LEU A 1 97 ? -9.723 -13.664 -0.944 1.00 69.25 97 LEU A CA 1
ATOM 699 C C . LEU A 1 97 ? -10.508 -12.437 -1.426 1.00 69.25 97 LEU A C 1
ATOM 701 O O . LEU A 1 97 ? -11.382 -11.950 -0.718 1.00 69.25 97 LEU A O 1
ATOM 705 N N . LEU A 1 98 ? -10.262 -11.989 -2.662 1.00 66.81 98 LEU A N 1
ATOM 706 C CA . LEU A 1 98 ? -10.927 -10.848 -3.289 1.00 66.81 98 LEU A CA 1
ATOM 707 C C . LEU A 1 98 ? -12.420 -11.133 -3.520 1.00 66.81 98 LEU A C 1
ATOM 709 O O . LEU A 1 98 ? -12.833 -11.530 -4.610 1.00 66.81 98 LEU A O 1
ATOM 713 N N . ARG A 1 99 ? -13.257 -10.940 -2.498 1.00 59.81 99 ARG A N 1
ATOM 714 C CA . ARG A 1 99 ? -14.713 -10.955 -2.671 1.00 59.81 99 ARG A CA 1
ATOM 715 C C . ARG A 1 99 ? -15.178 -9.613 -3.246 1.00 59.81 99 ARG A C 1
ATOM 717 O O . ARG A 1 99 ? -14.709 -8.569 -2.789 1.00 59.81 99 ARG A O 1
ATOM 724 N N . PRO A 1 100 ? -16.121 -9.599 -4.204 1.00 55.75 100 PRO A N 1
ATOM 725 C CA . PRO A 1 100 ? -16.786 -8.364 -4.598 1.00 55.75 100 PRO A CA 1
ATOM 726 C C . PRO A 1 100 ? -17.479 -7.758 -3.372 1.00 55.75 100 PRO A C 1
ATOM 728 O O . PRO A 1 100 ? -18.193 -8.474 -2.663 1.00 55.75 100 PRO A O 1
ATOM 731 N N . ARG A 1 101 ? -17.290 -6.455 -3.121 1.00 53.88 101 ARG A N 1
ATOM 732 C CA . ARG A 1 101 ? -18.120 -5.731 -2.148 1.00 53.88 101 ARG A CA 1
ATOM 733 C C . ARG A 1 101 ? -19.581 -5.915 -2.564 1.00 53.88 101 ARG A C 1
ATOM 735 O O . ARG A 1 101 ? -19.942 -5.559 -3.685 1.00 53.88 101 ARG A O 1
ATOM 742 N N . ARG A 1 102 ? -20.409 -6.489 -1.684 1.00 50.53 102 ARG A N 1
ATOM 743 C CA . ARG A 1 102 ? -21.862 -6.333 -1.809 1.00 50.53 102 ARG A CA 1
ATOM 744 C C . ARG A 1 102 ? -22.143 -4.837 -1.652 1.00 50.53 102 ARG A C 1
ATOM 746 O O . ARG A 1 102 ? -21.660 -4.245 -0.689 1.00 50.53 102 ARG A O 1
ATOM 753 N N . GLN A 1 103 ? -22.788 -4.261 -2.667 1.00 40.25 103 GLN A N 1
ATOM 754 C CA . GLN A 1 103 ? -23.311 -2.895 -2.634 1.00 40.25 103 GLN A CA 1
ATOM 755 C C . GLN A 1 103 ? -24.372 -2.762 -1.547 1.00 40.25 103 GLN A C 1
ATOM 757 O O . GLN A 1 103 ? -25.090 -3.766 -1.320 1.00 40.25 103 GLN A O 1
#

Radius of gyration: 16.67 Å; chains: 1; bounding box: 37×32×42 Å

Secondary structure (DSSP, 8-state):
----SEEETTEE--STTS--SSSPTT-HHHHHHHHHHHHHHHHHHHT-------PPPPPPPPHHHHHHHHHHHHHHHTTTTT---GGGSPPPGGGGT-PPPP-

Sequence (103 aa):
LSPPVVLGEGIYACGDWIDRTGHASWSTEKAVVTGKQAATAIANDFGLEMPAAEVIPAASDSQALAVLRSLARSLREKGGLTGVDDGLLPRAPWASLLRPRRQ

Organism: NCBI:txid141414

InterPro domains:
  IPR036188 FAD/NAD(P)-binding domain superfamily [SSF51905] (9-47)

Foldseek 3Di:
DADEQDLADVDGDADQRHDPPFADHPDPLRRLLSVLVNVVVVCVSVVHDDDNSDRDGHDDDDPVRVVVVVVQVVQVVVCHPPVDDPVPDDDDPSVVSDDPPDD